Protein AF-A0A2U3PHX3-F1 (afdb_monomer)

Structure (mmCIF, N/CA/C/O backbone):
data_AF-A0A2U3PHX3-F1
#
_entry.id   AF-A0A2U3PHX3-F1
#
loop_
_atom_site.group_PDB
_atom_site.id
_atom_site.type_symbol
_atom_site.label_atom_id
_atom_site.label_alt_id
_atom_site.label_comp_id
_atom_site.label_asym_id
_atom_site.label_entity_id
_atom_site.label_seq_id
_atom_site.pdbx_PDB_ins_code
_atom_site.Cartn_x
_atom_site.Cartn_y
_atom_site.Cartn_z
_atom_site.occupancy
_atom_site.B_iso_or_equiv
_atom_site.auth_seq_id
_atom_site.auth_comp_id
_atom_site.auth_asym_id
_atom_site.auth_atom_id
_atom_site.pdbx_PDB_model_num
ATOM 1 N N . MET A 1 1 ? -54.307 -2.314 17.988 1.00 35.59 1 MET A N 1
ATOM 2 C CA . MET A 1 1 ? -54.636 -2.509 19.419 1.00 35.59 1 MET A CA 1
ATOM 3 C C . MET A 1 1 ? -53.668 -3.532 19.990 1.00 35.59 1 MET A C 1
ATOM 5 O O . MET A 1 1 ? -53.509 -4.590 19.401 1.00 35.59 1 MET A O 1
ATOM 9 N N . ALA A 1 2 ? -52.951 -3.164 21.051 1.00 54.06 2 ALA A N 1
ATOM 10 C CA . ALA A 1 2 ? -51.875 -3.951 21.649 1.00 54.06 2 ALA A CA 1
ATOM 11 C C . ALA A 1 2 ? -52.386 -5.202 22.380 1.00 54.06 2 ALA A C 1
ATOM 13 O O . ALA A 1 2 ? -53.490 -5.163 22.921 1.00 54.06 2 ALA A O 1
ATOM 14 N N . ARG A 1 3 ? -51.542 -6.246 22.449 1.00 42.59 3 ARG A N 1
ATOM 15 C CA . ARG A 1 3 ? -51.384 -7.259 23.525 1.00 42.59 3 ARG A CA 1
ATOM 16 C C . ARG A 1 3 ? -50.655 -8.467 22.920 1.00 42.59 3 ARG A C 1
ATOM 18 O O . ARG A 1 3 ? -51.036 -8.902 21.850 1.00 42.59 3 ARG A O 1
ATOM 25 N N . LYS A 1 4 ? -49.651 -9.104 23.509 1.00 33.75 4 LYS A N 1
ATOM 26 C CA . LYS A 1 4 ? -48.914 -9.021 24.779 1.00 33.75 4 LYS A CA 1
ATOM 27 C C . LYS A 1 4 ? -47.677 -9.894 24.528 1.00 33.75 4 LYS A C 1
ATOM 29 O O . LYS A 1 4 ? -47.834 -10.964 23.951 1.00 33.75 4 LYS A O 1
ATOM 34 N N . VAL A 1 5 ? -46.496 -9.488 24.983 1.00 51.53 5 VAL A N 1
ATOM 35 C CA . VAL A 1 5 ? -45.357 -10.409 25.109 1.00 51.53 5 VAL A CA 1
ATOM 36 C C . VAL A 1 5 ? -45.377 -10.956 26.533 1.00 51.53 5 VAL A C 1
ATOM 38 O O . VAL A 1 5 ? -45.221 -10.163 27.462 1.00 51.53 5 VAL A O 1
ATOM 41 N N . PRO A 1 6 ? -45.572 -12.265 26.756 1.00 44.25 6 PRO A N 1
ATOM 42 C CA . PRO A 1 6 ? -45.102 -12.904 27.965 1.00 44.25 6 PRO A CA 1
ATOM 43 C C . PRO A 1 6 ? -43.730 -13.519 27.684 1.00 44.25 6 PRO A C 1
ATOM 45 O O . PRO A 1 6 ? -43.584 -14.432 26.875 1.00 44.25 6 PRO A O 1
ATOM 48 N N . ALA A 1 7 ? -42.722 -12.990 28.371 1.00 50.56 7 ALA A N 1
ATOM 49 C CA . ALA A 1 7 ? -41.451 -13.661 28.555 1.00 50.56 7 ALA A CA 1
ATOM 50 C C . ALA A 1 7 ? -41.680 -14.914 29.415 1.00 50.56 7 ALA A C 1
ATOM 52 O O . ALA A 1 7 ? -42.113 -14.812 30.561 1.00 50.56 7 ALA A O 1
ATOM 53 N N . ALA A 1 8 ? -41.388 -16.086 28.863 1.00 47.25 8 ALA A N 1
ATOM 54 C CA . ALA A 1 8 ? -41.156 -17.306 29.622 1.00 47.25 8 ALA A CA 1
ATOM 55 C C . ALA A 1 8 ? -40.089 -18.103 28.875 1.00 47.25 8 ALA A C 1
ATOM 57 O O . ALA A 1 8 ? -40.276 -18.515 27.731 1.00 47.25 8 ALA A O 1
ATOM 58 N N . ALA A 1 9 ? -38.933 -18.219 29.519 1.00 51.28 9 ALA A N 1
ATOM 59 C CA . ALA A 1 9 ? -37.756 -18.892 29.020 1.00 51.28 9 ALA A CA 1
ATOM 60 C C . ALA A 1 9 ? -38.063 -20.357 28.687 1.00 51.28 9 ALA A C 1
ATOM 62 O O . ALA A 1 9 ? -38.471 -21.127 29.5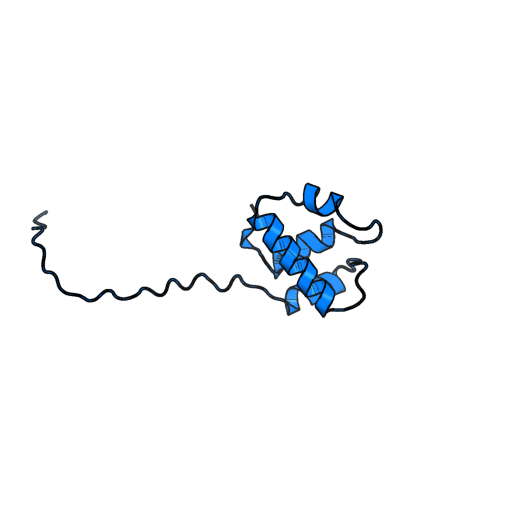53 1.00 51.28 9 ALA A O 1
ATOM 63 N N . VAL A 1 10 ? -37.799 -20.744 27.441 1.00 50.88 10 VAL A N 1
ATOM 64 C CA . VAL A 1 10 ? -37.603 -22.141 27.061 1.00 50.88 10 VAL A CA 1
ATOM 65 C C . VAL A 1 10 ? -36.164 -22.242 26.584 1.00 50.88 10 VAL A C 1
ATOM 67 O O . VAL A 1 10 ? -35.802 -21.698 25.542 1.00 50.88 10 VAL A O 1
ATOM 70 N N . LEU A 1 11 ? -35.332 -22.897 27.398 1.00 52.06 11 LEU A N 1
ATOM 71 C CA . LEU A 1 11 ? -34.028 -23.401 26.991 1.00 52.06 11 LEU A CA 1
ATOM 72 C C . LEU A 1 11 ? -34.242 -24.381 25.830 1.00 52.06 11 LEU A C 1
ATOM 74 O O . LEU A 1 11 ? -34.554 -25.549 26.035 1.00 52.06 11 LEU A O 1
ATOM 78 N N . GLY A 1 12 ? -34.105 -23.878 24.609 1.00 45.03 12 GLY A N 1
ATOM 79 C CA . GLY A 1 12 ? -34.087 -24.658 23.381 1.00 45.03 12 GLY A CA 1
ATOM 80 C C . GLY A 1 12 ? -32.861 -24.246 22.587 1.00 45.03 12 GLY A C 1
ATOM 81 O O . GLY A 1 12 ? -32.860 -23.206 21.937 1.00 45.03 12 GLY A O 1
ATOM 82 N N . ALA A 1 13 ? -31.796 -25.035 22.704 1.00 51.06 13 ALA A N 1
ATOM 83 C CA . ALA A 1 13 ? -30.546 -24.847 21.989 1.00 51.06 13 ALA A CA 1
ATOM 84 C C . ALA A 1 13 ? -30.766 -24.941 20.470 1.00 51.06 13 ALA A C 1
ATOM 86 O O . ALA A 1 13 ? -30.753 -26.018 19.885 1.00 51.06 13 ALA A O 1
ATOM 87 N N . ALA A 1 14 ? -30.927 -23.790 19.833 1.00 50.94 14 ALA A N 1
ATOM 88 C CA . ALA A 1 14 ? -30.559 -23.583 18.446 1.00 50.94 14 ALA A CA 1
ATOM 89 C C . ALA A 1 14 ? -29.777 -22.273 18.410 1.00 50.94 14 ALA A C 1
ATOM 91 O O . ALA A 1 14 ? -30.292 -21.219 18.043 1.00 50.94 14 ALA A O 1
ATOM 92 N N . VAL A 1 15 ? -28.520 -22.335 18.858 1.00 51.50 15 VAL A N 1
ATOM 93 C CA . VAL A 1 15 ? -27.541 -21.307 18.508 1.00 51.50 15 VAL A CA 1
ATOM 94 C C . VAL A 1 15 ? -27.311 -21.496 17.015 1.00 51.50 15 VAL A C 1
ATOM 96 O O . VAL A 1 15 ? -26.425 -22.233 16.591 1.00 51.50 15 VAL A O 1
ATOM 99 N N . GLY A 1 16 ? -28.195 -20.909 16.208 1.00 48.69 16 GLY A N 1
ATOM 100 C CA . GLY A 1 16 ? -27.897 -20.630 14.821 1.00 48.69 16 GLY A CA 1
ATOM 101 C C . GLY A 1 16 ? -26.664 -19.755 14.872 1.00 48.69 16 GLY A C 1
ATOM 102 O O . GLY A 1 16 ? -26.756 -18.578 15.212 1.00 48.69 16 GLY A O 1
ATOM 103 N N . VAL A 1 17 ? -25.502 -20.367 14.657 1.00 55.28 17 VAL A N 1
ATOM 104 C CA . VAL A 1 17 ? -24.263 -19.647 14.427 1.00 55.28 17 VAL A CA 1
ATOM 105 C C . VAL A 1 17 ? -24.549 -18.844 13.172 1.00 55.28 17 VAL A C 1
ATOM 107 O O . VAL A 1 17 ? -24.447 -19.347 12.055 1.00 55.28 17 VAL A O 1
ATOM 110 N N . ALA A 1 18 ? -24.999 -17.605 13.360 1.00 51.19 18 ALA A N 1
ATOM 111 C CA . ALA A 1 18 ? -24.820 -16.575 12.372 1.00 51.19 18 ALA A CA 1
ATOM 112 C C 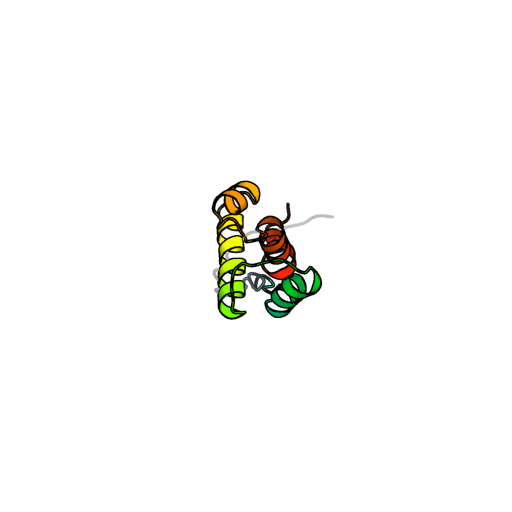. ALA A 1 18 ? -23.306 -16.507 12.220 1.00 51.19 18 ALA A C 1
ATOM 114 O O . ALA A 1 18 ? -22.611 -15.885 13.023 1.00 51.19 18 ALA A O 1
ATOM 115 N N . LEU A 1 19 ? -22.791 -17.277 11.262 1.00 47.78 19 LEU A N 1
ATOM 116 C CA . LEU A 1 19 ? -21.494 -17.047 10.674 1.00 47.78 19 LEU A CA 1
ATOM 117 C C . LEU A 1 19 ? -21.585 -15.601 10.223 1.00 47.78 19 LEU A C 1
ATOM 119 O O . LEU A 1 19 ? -22.183 -15.299 9.192 1.00 47.78 19 LEU A O 1
ATOM 123 N N . ALA A 1 20 ? -21.099 -14.703 11.075 1.00 46.66 20 ALA A N 1
ATOM 124 C CA . ALA A 1 20 ? -20.735 -13.377 10.672 1.00 46.66 20 ALA A CA 1
ATOM 125 C C . ALA A 1 20 ? -19.743 -13.619 9.543 1.00 46.66 20 ALA A C 1
ATOM 127 O O . ALA A 1 20 ? -18.573 -13.922 9.771 1.00 46.66 20 ALA A O 1
ATOM 128 N N . SER A 1 21 ? -20.239 -13.579 8.312 1.00 46.72 21 SER A N 1
ATOM 129 C CA . SER A 1 21 ? -19.431 -13.235 7.171 1.00 46.72 21 SER A CA 1
ATOM 130 C C . SER A 1 21 ? -18.933 -11.833 7.489 1.00 46.72 21 SER A C 1
ATOM 132 O O . SER A 1 21 ? -19.552 -10.844 7.101 1.00 46.72 21 SER A O 1
ATOM 134 N N . ALA A 1 22 ? -17.856 -11.745 8.278 1.00 50.25 22 ALA A N 1
ATOM 135 C CA . ALA A 1 22 ? -16.942 -10.633 8.160 1.00 50.25 22 ALA A CA 1
ATOM 136 C C . ALA A 1 22 ? -16.724 -10.542 6.651 1.00 50.25 22 ALA A C 1
ATOM 138 O O . ALA A 1 22 ? -16.337 -11.563 6.061 1.00 50.25 22 ALA A O 1
ATOM 139 N N . PRO A 1 23 ? -17.137 -9.441 5.997 1.00 47.47 23 PRO A N 1
ATOM 140 C CA . PRO A 1 23 ? -16.956 -9.340 4.565 1.00 47.47 23 PRO A CA 1
ATOM 141 C C . PRO A 1 23 ? -15.489 -9.667 4.346 1.00 47.47 23 PRO A C 1
ATOM 143 O O . PRO A 1 23 ? -14.637 -9.148 5.071 1.00 47.47 23 PRO A O 1
ATOM 146 N N . ALA A 1 24 ? -15.201 -10.615 3.454 1.00 51.44 24 ALA A N 1
ATOM 147 C CA . ALA A 1 24 ? -13.851 -10.740 2.950 1.00 51.44 24 ALA A CA 1
ATOM 148 C C . ALA A 1 24 ? -13.508 -9.324 2.492 1.00 51.44 24 ALA A C 1
ATOM 150 O O . ALA A 1 24 ? -14.106 -8.846 1.526 1.00 51.44 24 ALA A O 1
ATOM 151 N N . ALA A 1 25 ? -12.706 -8.611 3.292 1.00 57.03 25 ALA A N 1
ATOM 152 C CA . ALA A 1 25 ? -12.298 -7.255 2.990 1.00 57.03 25 ALA A CA 1
ATOM 153 C C . ALA A 1 25 ? -11.779 -7.345 1.565 1.00 57.03 25 ALA A C 1
ATOM 155 O O . ALA A 1 25 ? -10.974 -8.233 1.274 1.00 57.03 25 ALA A O 1
ATOM 156 N N . HIS A 1 26 ? -12.409 -6.588 0.675 1.00 60.94 26 HIS A N 1
ATOM 157 C CA . HIS A 1 26 ? -12.377 -6.802 -0.761 1.00 60.94 26 HIS A CA 1
ATOM 158 C C . HIS A 1 26 ? -10.967 -6.465 -1.253 1.00 60.94 26 HIS A C 1
ATOM 160 O O . HIS A 1 26 ? -10.724 -5.374 -1.739 1.00 60.94 26 HIS A O 1
ATOM 166 N N . ALA A 1 27 ? -10.011 -7.365 -1.026 1.00 79.00 27 ALA A N 1
ATOM 167 C CA . ALA A 1 27 ? -8.622 -7.176 -1.382 1.00 79.00 27 ALA A CA 1
ATOM 168 C C . ALA A 1 27 ? -8.487 -7.493 -2.868 1.00 79.00 27 ALA A C 1
ATOM 170 O O . ALA A 1 27 ? -8.114 -8.610 -3.245 1.00 79.00 27 ALA A O 1
ATOM 171 N N . ASP A 1 28 ? -8.846 -6.530 -3.719 1.00 91.94 28 ASP A N 1
ATOM 172 C CA . ASP A 1 28 ? -8.679 -6.661 -5.159 1.00 91.94 28 ASP A CA 1
ATOM 173 C C . ASP A 1 28 ? -7.206 -6.466 -5.521 1.00 91.94 28 ASP A C 1
ATOM 175 O O . ASP A 1 28 ? -6.739 -5.411 -5.941 1.00 91.94 28 ASP A O 1
ATOM 179 N N . VAL A 1 29 ? -6.444 -7.542 -5.355 1.00 93.94 29 VAL A N 1
ATOM 180 C CA . VAL A 1 29 ? -5.022 -7.596 -5.698 1.00 93.94 29 VAL A CA 1
ATOM 181 C C . VAL A 1 29 ? -4.779 -7.267 -7.174 1.00 93.94 29 VAL A C 1
ATOM 183 O O . VAL A 1 29 ? -3.758 -6.663 -7.514 1.00 93.94 29 VAL A O 1
ATOM 186 N N . LYS A 1 30 ? -5.695 -7.669 -8.064 1.00 94.81 30 LYS A N 1
ATOM 187 C CA . LYS A 1 30 ? -5.564 -7.382 -9.494 1.00 94.81 30 LYS A CA 1
ATOM 188 C C . LYS A 1 30 ? -5.832 -5.902 -9.755 1.00 94.81 30 LYS A C 1
ATOM 190 O O . LYS A 1 30 ? -5.043 -5.284 -10.468 1.00 94.81 30 LYS A O 1
ATOM 195 N N . GLY A 1 31 ? -6.897 -5.367 -9.164 1.00 94.62 31 GLY A N 1
ATOM 196 C CA . GLY A 1 31 ? -7.243 -3.949 -9.173 1.00 94.62 31 GLY A CA 1
ATOM 197 C C . GLY A 1 31 ? -6.086 -3.094 -8.674 1.00 94.62 31 GLY A C 1
ATOM 198 O O . GLY A 1 31 ? -5.610 -2.235 -9.406 1.00 94.62 31 GLY A O 1
ATOM 199 N N . TYR A 1 32 ? -5.501 -3.445 -7.528 1.00 96.38 32 TYR A N 1
ATOM 200 C CA . TYR A 1 32 ? -4.335 -2.777 -6.951 1.00 96.38 32 TYR A CA 1
ATOM 201 C C . TYR A 1 32 ? -3.133 -2.726 -7.902 1.00 96.38 32 TYR A C 1
ATOM 203 O O . TYR A 1 32 ? -2.605 -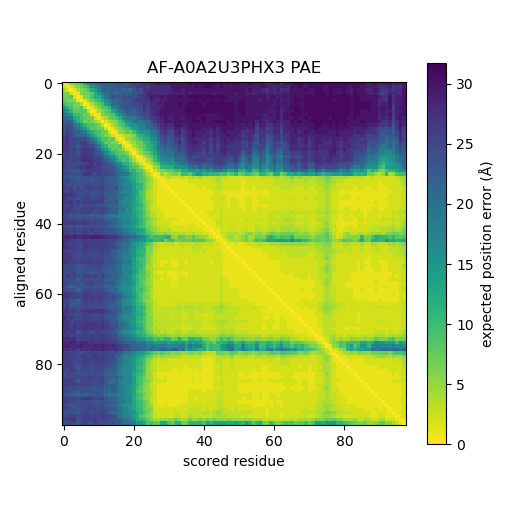1.652 -8.188 1.00 96.38 32 TYR A O 1
ATOM 211 N N . LEU A 1 33 ? -2.705 -3.872 -8.447 1.00 96.00 33 LEU A N 1
ATOM 212 C CA . LEU A 1 33 ? -1.580 -3.902 -9.388 1.00 96.00 33 LEU A CA 1
ATOM 213 C C . LEU A 1 33 ? -1.880 -3.120 -10.675 1.00 96.00 33 LEU A C 1
ATOM 215 O O . LEU A 1 33 ? -0.991 -2.461 -11.217 1.00 96.00 33 LEU A O 1
ATOM 219 N N . ASN A 1 34 ? -3.122 -3.181 -11.159 1.00 96.81 34 ASN A N 1
ATOM 220 C CA . ASN A 1 34 ? -3.556 -2.417 -12.321 1.00 96.81 34 ASN A CA 1
ATOM 221 C C . ASN A 1 34 ? -3.612 -0.911 -12.030 1.00 96.81 34 ASN A C 1
ATOM 223 O O . ASN A 1 34 ? -3.238 -0.116 -12.888 1.00 96.81 34 ASN A O 1
ATOM 227 N N . TYR A 1 35 ? -4.027 -0.509 -10.830 1.00 96.44 35 TYR A N 1
ATOM 228 C CA . TYR A 1 35 ? -4.043 0.879 -10.382 1.00 96.44 35 TYR A CA 1
ATOM 229 C C . TYR A 1 35 ? -2.622 1.440 -10.395 1.00 96.44 35 TYR A C 1
ATOM 231 O O . TYR A 1 35 ? -2.368 2.442 -11.061 1.00 96.44 35 TYR A O 1
ATOM 239 N N . LEU A 1 36 ? -1.677 0.740 -9.752 1.00 95.62 36 LEU A N 1
ATOM 240 C CA . LEU A 1 36 ? -0.264 1.126 -9.737 1.00 95.62 36 LEU A CA 1
ATOM 241 C C . LEU A 1 36 ? 0.290 1.318 -11.157 1.00 95.62 36 LEU A C 1
ATOM 243 O O . LEU A 1 36 ? 0.938 2.325 -11.442 1.00 95.62 36 LEU A O 1
ATOM 247 N N . ALA A 1 37 ? 0.004 0.373 -12.057 1.00 95.38 37 ALA A N 1
ATOM 248 C CA . ALA A 1 37 ? 0.477 0.419 -13.436 1.00 95.38 37 ALA A CA 1
ATOM 249 C C . ALA A 1 37 ? -0.171 1.549 -14.256 1.00 95.38 37 ALA A C 1
ATOM 251 O O . ALA A 1 37 ? 0.532 2.294 -14.938 1.00 95.38 37 ALA A O 1
ATOM 252 N N . SER A 1 38 ? -1.498 1.684 -14.190 1.00 96.62 38 SER A N 1
ATOM 253 C CA . SER A 1 38 ? -2.271 2.665 -14.969 1.00 96.62 38 SER A CA 1
ATOM 254 C C . SER A 1 38 ? -2.058 4.108 -14.515 1.00 96.62 38 SER A C 1
ATOM 256 O O . SER A 1 38 ? -2.154 5.015 -15.335 1.00 96.62 38 SER A O 1
ATOM 258 N N . HIS A 1 39 ? -1.731 4.318 -13.239 1.00 95.31 39 HIS A N 1
ATOM 259 C CA . HIS A 1 39 ? -1.446 5.638 -12.671 1.00 95.31 39 HIS A CA 1
ATOM 260 C C . HIS A 1 39 ? 0.054 5.962 -12.649 1.00 95.31 39 HIS A C 1
ATOM 262 O O . HIS A 1 39 ? 0.443 7.005 -12.132 1.00 95.31 39 HIS A O 1
ATOM 268 N N . HIS A 1 40 ? 0.900 5.090 -13.214 1.00 94.69 40 HIS A N 1
ATOM 269 C CA . HIS A 1 40 ? 2.357 5.250 -13.251 1.00 94.69 40 HIS A CA 1
ATOM 270 C C . HIS A 1 40 ? 2.992 5.470 -11.865 1.00 94.69 40 HIS A C 1
ATOM 272 O O . HIS A 1 40 ? 3.986 6.187 -11.736 1.00 94.69 40 HIS A O 1
ATOM 278 N N . ILE A 1 41 ? 2.432 4.832 -10.831 1.00 94.06 41 ILE A N 1
ATOM 279 C CA . ILE A 1 41 ? 2.906 4.961 -9.450 1.00 94.06 41 ILE A CA 1
ATOM 280 C C . ILE A 1 41 ? 4.257 4.264 -9.328 1.00 94.06 41 ILE A C 1
ATOM 282 O O . ILE A 1 41 ? 4.384 3.054 -9.546 1.00 94.06 41 ILE A O 1
ATOM 286 N N . ASN A 1 42 ? 5.281 5.029 -8.950 1.00 92.38 42 ASN A N 1
ATOM 287 C CA . ASN A 1 42 ? 6.593 4.463 -8.692 1.00 92.38 42 ASN A CA 1
ATOM 288 C C . ASN A 1 42 ? 6.594 3.760 -7.338 1.00 92.38 42 ASN A C 1
ATOM 290 O O . ASN A 1 42 ? 6.554 4.398 -6.295 1.00 92.38 42 ASN A O 1
ATOM 294 N N . THR A 1 43 ? 6.702 2.441 -7.335 1.00 89.50 43 THR A N 1
ATOM 295 C CA . THR A 1 43 ? 6.699 1.682 -6.083 1.00 89.50 43 THR A CA 1
ATOM 296 C C . THR A 1 43 ? 8.079 1.549 -5.453 1.00 89.50 43 THR A C 1
ATOM 298 O O . THR A 1 43 ? 8.176 1.130 -4.307 1.00 89.50 43 THR A O 1
ATOM 301 N N . ALA A 1 44 ? 9.155 1.849 -6.194 1.00 86.62 44 ALA A N 1
ATOM 302 C CA . ALA A 1 44 ? 10.532 1.462 -5.862 1.00 86.62 44 ALA A CA 1
ATOM 303 C C . ALA A 1 44 ? 10.725 -0.055 -5.605 1.00 86.62 44 ALA A C 1
ATOM 305 O O . ALA A 1 44 ? 11.789 -0.487 -5.157 1.00 86.62 44 ALA A O 1
ATOM 306 N N . LEU A 1 45 ? 9.709 -0.876 -5.902 1.00 79.75 45 LEU A N 1
ATOM 307 C CA . LEU A 1 45 ? 9.670 -2.312 -5.666 1.00 79.75 45 LEU A CA 1
ATOM 308 C C . LEU A 1 45 ? 9.563 -3.046 -7.001 1.00 79.75 45 LEU A C 1
ATOM 310 O O . LEU A 1 45 ? 8.643 -2.844 -7.792 1.00 79.75 45 LEU A O 1
ATOM 314 N N . ASN A 1 46 ? 10.476 -3.984 -7.222 1.00 77.88 46 ASN A N 1
ATOM 315 C CA . ASN A 1 46 ? 10.677 -4.558 -8.554 1.00 77.88 46 ASN A CA 1
ATOM 316 C C . ASN A 1 46 ? 9.801 -5.784 -8.851 1.00 77.88 46 ASN A C 1
ATOM 318 O O . ASN A 1 46 ? 9.953 -6.395 -9.907 1.00 77.88 46 ASN A O 1
ATOM 322 N N . THR A 1 47 ? 8.916 -6.200 -7.934 1.00 90.50 47 THR A N 1
ATOM 323 C CA . THR A 1 47 ? 8.088 -7.399 -8.144 1.00 90.50 47 THR A CA 1
ATOM 324 C C . THR A 1 47 ? 6.629 -7.190 -7.739 1.00 90.50 47 THR A C 1
ATOM 326 O O . THR A 1 47 ? 6.362 -6.532 -6.729 1.00 90.50 47 THR A O 1
ATOM 329 N N . PRO A 1 48 ? 5.666 -7.804 -8.455 1.00 92.25 48 PRO A N 1
ATOM 330 C CA . PRO A 1 48 ? 4.257 -7.772 -8.066 1.00 92.25 48 PRO A CA 1
ATOM 331 C C . PRO A 1 48 ? 4.022 -8.300 -6.649 1.00 92.25 48 PRO A C 1
ATOM 333 O O . PRO A 1 48 ? 3.264 -7.713 -5.889 1.00 92.25 48 PRO A O 1
ATOM 336 N N . LYS A 1 49 ? 4.716 -9.375 -6.255 1.00 92.44 49 LYS A N 1
ATOM 337 C CA . LYS A 1 49 ? 4.562 -9.978 -4.924 1.00 92.44 49 LYS A CA 1
ATOM 338 C C . LYS A 1 49 ? 4.952 -9.006 -3.807 1.00 92.44 49 LYS A C 1
ATOM 340 O O . LYS A 1 49 ? 4.226 -8.902 -2.822 1.00 92.44 49 LYS A O 1
ATOM 345 N N . THR A 1 50 ? 6.075 -8.301 -3.955 1.00 91.31 50 THR A N 1
ATOM 346 C CA . THR A 1 50 ? 6.514 -7.317 -2.954 1.00 91.31 50 THR A CA 1
ATOM 347 C C . THR A 1 50 ? 5.565 -6.125 -2.902 1.00 91.31 50 THR A C 1
ATOM 349 O O . THR A 1 50 ? 5.239 -5.672 -1.811 1.00 91.31 50 THR A O 1
ATOM 352 N N . ASN A 1 51 ? 5.063 -5.677 -4.057 1.00 92.75 51 ASN A N 1
ATOM 353 C CA . ASN A 1 51 ? 4.053 -4.622 -4.125 1.00 92.75 51 ASN A CA 1
ATOM 354 C C . ASN A 1 51 ? 2.775 -5.001 -3.377 1.00 92.75 51 ASN A C 1
ATOM 356 O O . ASN A 1 51 ? 2.307 -4.238 -2.541 1.00 92.75 51 ASN A O 1
ATOM 360 N N . ILE A 1 52 ? 2.254 -6.207 -3.607 1.00 94.44 52 ILE A N 1
ATOM 361 C CA . ILE A 1 52 ? 1.057 -6.700 -2.912 1.00 94.44 52 ILE A CA 1
ATOM 362 C C . ILE A 1 52 ? 1.288 -6.757 -1.403 1.00 94.44 52 ILE A C 1
ATOM 364 O O . ILE A 1 52 ? 0.461 -6.269 -0.638 1.00 94.44 52 ILE A O 1
ATOM 368 N N . TYR A 1 53 ? 2.409 -7.341 -0.970 1.00 93.06 53 TYR A N 1
ATOM 369 C CA . TYR A 1 53 ? 2.749 -7.416 0.451 1.00 93.06 53 TYR A CA 1
ATOM 370 C C . TYR A 1 53 ? 2.770 -6.026 1.093 1.00 93.06 53 TYR A C 1
ATOM 372 O O . TYR A 1 53 ? 2.207 -5.829 2.168 1.00 93.06 53 TYR A O 1
ATOM 380 N N . PHE A 1 54 ? 3.383 -5.056 0.416 1.00 91.94 54 PHE A N 1
ATOM 381 C CA . PHE A 1 54 ? 3.485 -3.699 0.924 1.00 91.94 54 PHE A CA 1
ATOM 382 C C . PHE A 1 54 ? 2.123 -2.990 0.967 1.00 91.94 54 PHE A C 1
ATOM 384 O O . PHE A 1 54 ? 1.782 -2.413 1.994 1.00 91.94 54 PHE A O 1
ATOM 391 N N . GLY A 1 55 ? 1.299 -3.107 -0.079 1.00 93.94 55 GLY A N 1
ATOM 392 C CA . GLY A 1 55 ? -0.068 -2.572 -0.080 1.00 93.94 55 GLY A CA 1
ATOM 393 C C . GLY A 1 55 ? -0.937 -3.153 1.042 1.00 93.94 55 GLY A C 1
ATOM 394 O O . GLY A 1 55 ? -1.638 -2.416 1.733 1.00 93.94 55 GLY A O 1
ATOM 395 N N . LEU A 1 56 ? -0.832 -4.459 1.308 1.00 95.00 56 LEU A N 1
ATOM 396 C CA . LEU A 1 56 ? -1.526 -5.088 2.439 1.00 95.00 56 LEU A CA 1
ATOM 397 C C . LEU A 1 56 ? -0.994 -4.596 3.790 1.00 95.00 56 LEU A C 1
ATOM 399 O O . LEU A 1 56 ? -1.778 -4.37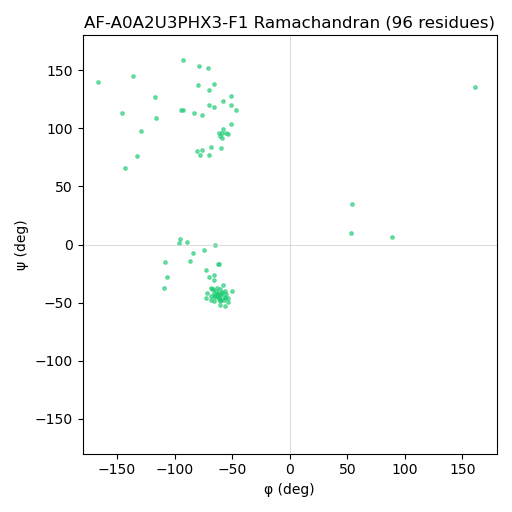0 4.710 1.00 95.00 56 LEU A O 1
ATOM 403 N N . ARG A 1 57 ? 0.321 -4.380 3.906 1.00 94.00 57 ARG A N 1
ATOM 404 C CA . ARG A 1 57 ? 0.927 -3.816 5.115 1.00 94.00 57 ARG A CA 1
ATOM 405 C C . ARG A 1 57 ? 0.451 -2.388 5.382 1.00 94.00 57 ARG A C 1
ATOM 407 O O . ARG A 1 57 ? 0.174 -2.060 6.531 1.00 94.00 57 ARG A O 1
ATOM 414 N N . VAL A 1 58 ? 0.309 -1.564 4.343 1.00 94.38 58 VAL A N 1
ATOM 415 C CA . VAL A 1 58 ? -0.296 -0.227 4.455 1.00 94.38 58 VAL A CA 1
ATOM 416 C C . VAL A 1 58 ? -1.701 -0.333 5.047 1.00 94.38 58 VAL A C 1
ATOM 418 O O . VAL A 1 58 ? -2.011 0.365 6.008 1.00 94.38 58 VAL A O 1
ATOM 421 N N . CYS A 1 59 ? -2.521 -1.264 4.557 1.00 95.44 59 CYS A N 1
ATOM 422 C CA . CYS A 1 59 ? -3.857 -1.486 5.103 1.00 95.44 59 CYS A CA 1
ATOM 423 C C . CYS A 1 59 ? -3.854 -1.888 6.587 1.00 95.44 59 CYS A C 1
ATOM 425 O O . CYS A 1 59 ? -4.716 -1.444 7.342 1.00 95.44 59 CYS A O 1
ATOM 427 N N . GLU A 1 60 ? -2.902 -2.712 7.035 1.00 95.25 60 GLU A N 1
ATOM 428 C CA . GLU A 1 60 ? -2.763 -3.044 8.461 1.00 95.25 60 GLU A CA 1
ATOM 429 C C . GLU A 1 60 ? -2.442 -1.813 9.315 1.00 95.25 60 GLU A C 1
ATOM 431 O O . GLU A 1 60 ? -3.020 -1.655 10.388 1.00 95.25 60 GLU A O 1
ATOM 436 N N . LEU A 1 61 ? -1.550 -0.940 8.839 1.00 95.25 61 LEU A N 1
ATOM 437 C CA . LEU A 1 61 ? -1.178 0.295 9.536 1.00 95.25 61 LEU A CA 1
ATOM 438 C C . LEU A 1 61 ? -2.363 1.260 9.630 1.00 95.25 61 LEU A C 1
ATOM 440 O O . LEU A 1 61 ? -2.659 1.762 10.713 1.00 95.25 61 LEU A O 1
ATOM 444 N N . LEU A 1 62 ? -3.091 1.445 8.527 1.00 95.50 62 LEU A N 1
ATOM 445 C CA . LEU A 1 62 ? -4.282 2.294 8.484 1.00 95.50 62 LEU A CA 1
ATOM 446 C C . LEU A 1 62 ? -5.362 1.799 9.456 1.00 95.50 62 LEU A C 1
ATOM 448 O O . LEU A 1 62 ? -5.873 2.575 10.260 1.00 95.50 62 LEU A O 1
ATOM 452 N N . ARG A 1 63 ? -5.656 0.490 9.467 1.00 94.69 63 ARG A N 1
ATOM 453 C CA . ARG A 1 63 ? -6.588 -0.099 10.450 1.00 94.69 63 ARG A CA 1
ATOM 454 C C . ARG A 1 63 ? -6.061 -0.030 11.885 1.00 94.69 63 ARG A C 1
ATOM 456 O O . ARG A 1 63 ? -6.849 -0.012 12.825 1.00 94.69 63 ARG A O 1
ATOM 463 N N . GLY A 1 64 ? -4.741 0.005 12.053 1.00 95.06 64 GLY A N 1
ATOM 464 C CA . GLY A 1 64 ? -4.067 0.237 13.329 1.00 95.06 64 GLY A CA 1
ATOM 465 C C . GLY A 1 64 ? -4.118 1.691 13.811 1.00 95.06 64 GLY A C 1
ATOM 466 O O . GLY A 1 64 ? -3.668 1.966 14.921 1.00 95.06 64 GLY A O 1
ATOM 467 N N . GLY A 1 65 ? -4.669 2.610 13.011 1.00 94.56 65 GLY A N 1
ATOM 468 C CA . GLY A 1 65 ? -4.800 4.029 13.342 1.00 94.56 65 GLY A CA 1
ATOM 469 C C . GLY A 1 65 ? -3.602 4.890 12.936 1.00 94.56 65 GLY A C 1
ATOM 470 O O . GLY A 1 65 ? -3.571 6.071 13.278 1.00 94.56 65 GLY A O 1
ATOM 471 N N . THR A 1 66 ? -2.621 4.338 12.217 1.00 95.38 66 THR A N 1
ATOM 472 C CA . THR A 1 66 ? -1.553 5.136 11.604 1.00 95.38 66 THR A CA 1
ATOM 473 C C . THR A 1 66 ? -2.137 5.959 10.461 1.00 95.38 66 THR A C 1
ATOM 475 O O . THR A 1 66 ? -2.864 5.424 9.625 1.00 95.38 66 THR A O 1
ATOM 478 N N . THR A 1 67 ? -1.825 7.253 10.398 1.00 94.44 67 THR A N 1
ATOM 479 C 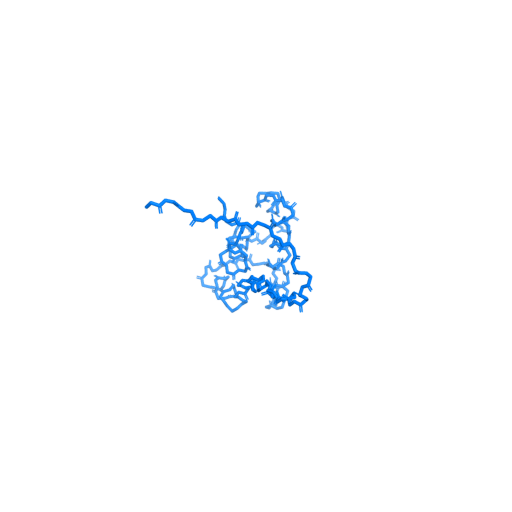CA . THR A 1 67 ? -2.363 8.113 9.335 1.00 94.44 67 THR A CA 1
ATOM 480 C C . THR A 1 67 ? -1.597 7.924 8.019 1.00 94.44 67 THR A C 1
ATOM 482 O O . THR A 1 67 ? -0.411 7.574 8.047 1.00 94.44 67 THR A O 1
ATOM 485 N N . PRO A 1 68 ? -2.219 8.184 6.853 1.00 93.69 68 PRO A N 1
ATOM 486 C CA . PRO A 1 68 ? -1.528 8.170 5.561 1.00 93.69 68 PRO A CA 1
ATOM 487 C C . PRO A 1 68 ? -0.234 8.997 5.551 1.00 93.69 68 PRO A C 1
ATOM 489 O O . PRO A 1 68 ? 0.778 8.563 5.004 1.00 93.69 68 PRO A O 1
ATOM 492 N N . GLU A 1 69 ? -0.235 10.161 6.204 1.00 92.88 69 GLU A N 1
ATOM 493 C CA . GLU A 1 69 ? 0.925 11.053 6.280 1.00 92.88 69 GLU A CA 1
ATOM 494 C C . GLU A 1 69 ? 2.074 10.414 7.060 1.00 92.88 69 GLU A C 1
ATOM 496 O O . GLU A 1 69 ? 3.225 10.502 6.635 1.00 92.88 69 GLU A O 1
ATOM 501 N N . GLN A 1 70 ? 1.771 9.737 8.17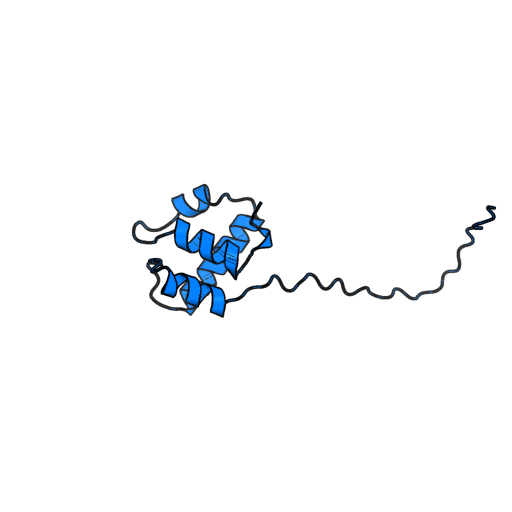1 1.00 93.56 70 GLN A N 1
ATOM 502 C CA . GLN A 1 70 ? 2.769 9.017 8.963 1.00 93.56 70 GLN A CA 1
ATOM 503 C C . GLN A 1 70 ? 3.378 7.860 8.161 1.00 93.56 70 GLN A C 1
ATOM 505 O O . GLN A 1 70 ? 4.596 7.716 8.127 1.00 93.56 70 GLN A O 1
ATOM 510 N N . ILE A 1 71 ? 2.551 7.090 7.443 1.00 92.12 71 ILE A N 1
ATOM 511 C CA . ILE A 1 71 ? 3.023 5.994 6.579 1.00 92.12 71 ILE A CA 1
ATOM 512 C C . ILE A 1 71 ? 3.921 6.537 5.458 1.00 92.12 71 ILE A C 1
ATOM 514 O O . ILE A 1 71 ? 4.962 5.954 5.152 1.00 92.12 71 ILE A O 1
ATOM 518 N N . ALA A 1 72 ? 3.549 7.666 4.849 1.00 90.62 72 ALA A N 1
ATOM 519 C CA . ALA A 1 72 ? 4.328 8.278 3.777 1.00 90.62 72 ALA A CA 1
ATOM 520 C C . ALA A 1 72 ? 5.701 8.790 4.249 1.00 90.62 72 ALA A C 1
ATOM 522 O O . ALA A 1 72 ? 6.653 8.773 3.469 1.00 90.62 72 ALA A O 1
ATOM 523 N N . GLN A 1 73 ? 5.821 9.211 5.512 1.00 87.62 73 GLN A N 1
ATOM 524 C CA . GLN A 1 73 ? 7.078 9.686 6.101 1.00 87.62 73 GLN A CA 1
ATOM 525 C C . GLN A 1 73 ? 8.095 8.570 6.384 1.00 87.62 73 GLN A C 1
ATOM 527 O O . GLN A 1 73 ? 9.289 8.852 6.467 1.00 87.62 73 GLN A O 1
ATOM 532 N N . GLU 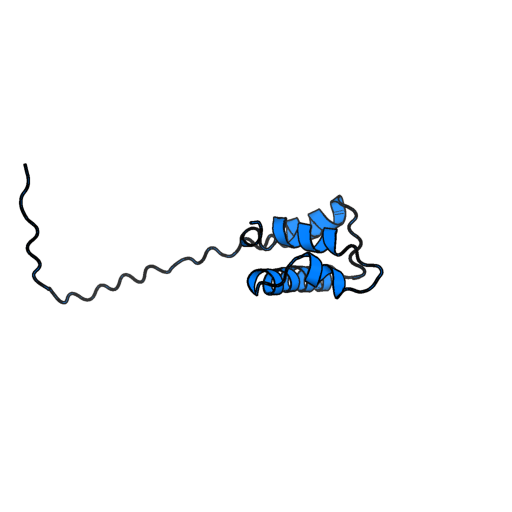A 1 74 ? 7.656 7.316 6.515 1.00 77.19 74 GLU A N 1
ATOM 533 C CA . GLU A 1 74 ? 8.533 6.177 6.833 1.00 77.19 74 GLU A CA 1
ATOM 534 C C . GLU A 1 74 ? 9.233 5.564 5.607 1.00 77.19 74 GLU A C 1
ATOM 536 O O . GLU A 1 74 ? 10.087 4.684 5.745 1.00 77.19 74 GLU A O 1
ATOM 541 N N . ALA A 1 75 ? 8.886 5.995 4.396 1.00 68.44 75 ALA A N 1
ATOM 542 C CA . ALA A 1 75 ? 9.306 5.302 3.188 1.00 68.44 75 ALA A CA 1
ATOM 543 C C . ALA A 1 75 ? 10.599 5.813 2.546 1.00 68.44 75 ALA A C 1
ATOM 545 O O . ALA A 1 75 ? 11.038 6.951 2.702 1.00 68.44 75 ALA A O 1
ATOM 546 N N . VAL A 1 76 ? 11.185 4.926 1.742 1.00 61.38 76 VAL A N 1
ATOM 547 C CA . VAL A 1 76 ? 12.407 5.152 0.965 1.00 61.38 76 VAL A CA 1
ATOM 548 C C . VAL A 1 76 ? 12.179 6.220 -0.114 1.00 61.38 76 VAL A C 1
ATOM 550 O O . VAL A 1 76 ? 11.166 6.194 -0.809 1.00 61.38 76 VAL A O 1
ATOM 553 N N . SER A 1 77 ? 13.150 7.124 -0.298 1.00 68.62 77 SER A N 1
ATOM 554 C CA . SER A 1 77 ? 12.971 8.431 -0.965 1.00 68.62 77 SER A CA 1
ATOM 555 C C . SER A 1 77 ? 12.599 8.423 -2.457 1.00 68.62 77 SER A C 1
ATOM 557 O O . SER A 1 77 ? 12.505 9.494 -3.054 1.00 68.62 77 SER A O 1
ATOM 559 N N . THR A 1 78 ? 12.463 7.261 -3.094 1.00 82.50 78 THR A N 1
ATOM 560 C CA . THR A 1 78 ? 12.112 7.150 -4.517 1.00 82.50 78 THR A CA 1
ATOM 561 C C . THR A 1 78 ? 10.696 6.636 -4.751 1.00 82.50 78 THR A C 1
ATOM 563 O O . THR A 1 78 ? 10.204 6.782 -5.868 1.00 82.50 78 THR A O 1
ATOM 566 N N . ALA A 1 79 ? 10.036 6.057 -3.743 1.00 89.12 79 ALA A N 1
ATOM 567 C CA . ALA A 1 79 ? 8.676 5.544 -3.877 1.00 89.12 79 ALA A CA 1
ATOM 568 C C . ALA A 1 79 ? 7.639 6.677 -3.795 1.00 89.12 79 ALA A C 1
ATOM 570 O O . ALA A 1 79 ? 7.712 7.548 -2.929 1.00 89.12 79 ALA A O 1
ATOM 571 N N . ASP A 1 80 ? 6.636 6.625 -4.665 1.00 92.31 80 ASP A N 1
ATOM 572 C CA . ASP A 1 80 ? 5.426 7.438 -4.590 1.00 92.31 80 ASP A CA 1
ATOM 573 C C . ASP A 1 80 ? 4.477 6.851 -3.538 1.00 92.31 80 ASP A C 1
ATOM 575 O O . ASP A 1 80 ? 3.505 6.152 -3.832 1.00 92.31 80 ASP A O 1
ATOM 579 N N . MET A 1 81 ? 4.802 7.102 -2.272 1.00 92.38 81 MET A N 1
ATOM 580 C CA . MET A 1 81 ? 3.998 6.617 -1.156 1.00 92.38 81 MET A CA 1
ATOM 581 C C . MET A 1 81 ? 2.560 7.116 -1.146 1.00 92.38 81 MET A C 1
ATOM 583 O O . MET A 1 81 ? 1.688 6.284 -0.901 1.00 92.38 81 MET A O 1
ATOM 587 N N . PRO A 1 82 ? 2.266 8.405 -1.405 1.00 93.56 82 PRO A N 1
ATOM 588 C CA . PRO A 1 82 ? 0.882 8.854 -1.499 1.00 93.56 82 PRO A CA 1
ATOM 589 C C . PRO A 1 82 ? 0.089 8.053 -2.538 1.00 93.56 82 PRO A C 1
ATOM 591 O O . PRO A 1 82 ? -1.020 7.608 -2.242 1.00 93.56 82 PRO A O 1
ATOM 594 N N . GLY A 1 83 ? 0.682 7.785 -3.708 1.00 94.56 83 GLY A N 1
ATOM 595 C CA . GLY A 1 83 ? 0.075 6.936 -4.732 1.00 94.56 83 GLY A CA 1
ATOM 596 C C . GLY A 1 83 ? -0.158 5.500 -4.255 1.00 94.56 83 GLY A C 1
ATOM 597 O O . GLY A 1 83 ? -1.255 4.965 -4.417 1.00 94.56 83 GLY A O 1
ATOM 598 N N . ILE A 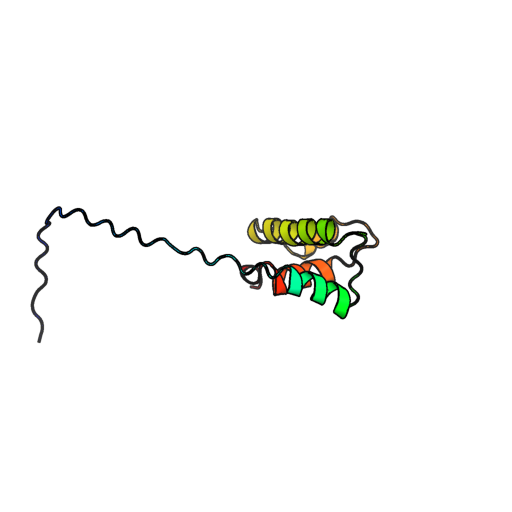1 84 ? 0.841 4.877 -3.620 1.00 95.00 84 ILE A N 1
ATOM 599 C CA . ILE A 1 84 ? 0.740 3.506 -3.086 1.00 95.00 84 ILE A CA 1
ATOM 600 C C . ILE A 1 84 ? -0.345 3.402 -2.011 1.00 95.00 84 ILE A C 1
ATOM 602 O O . ILE A 1 84 ? -1.110 2.434 -2.012 1.00 95.00 84 ILE A O 1
ATOM 606 N N . ILE A 1 85 ? -0.408 4.378 -1.100 1.00 95.69 85 ILE A N 1
ATOM 607 C CA . ILE A 1 85 ? -1.394 4.418 -0.020 1.00 95.69 85 ILE A CA 1
ATOM 608 C C . ILE A 1 85 ? -2.792 4.588 -0.605 1.00 95.69 85 ILE A C 1
ATOM 610 O O . ILE A 1 85 ? -3.665 3.785 -0.291 1.00 95.69 85 ILE A O 1
ATOM 614 N N . GLY A 1 86 ? -2.982 5.539 -1.524 1.00 95.81 86 GLY A N 1
ATOM 615 C CA . GLY A 1 86 ? -4.259 5.725 -2.211 1.00 95.81 86 GLY A CA 1
ATOM 616 C C . GLY A 1 86 ? -4.709 4.458 -2.943 1.00 95.81 86 GLY A C 1
ATOM 617 O O . GLY A 1 86 ? -5.829 3.998 -2.744 1.00 95.81 86 GLY A O 1
ATOM 618 N N . ALA A 1 87 ? -3.820 3.825 -3.713 1.00 96.38 87 ALA A N 1
ATOM 619 C CA . ALA A 1 87 ? -4.125 2.570 -4.399 1.00 96.38 87 ALA A CA 1
ATOM 620 C C . ALA A 1 87 ? -4.522 1.453 -3.416 1.00 96.38 87 ALA A C 1
ATOM 622 O O . ALA A 1 87 ? -5.468 0.710 -3.670 1.00 96.38 87 ALA A O 1
ATOM 623 N N . ALA A 1 88 ? -3.826 1.334 -2.280 1.00 95.94 88 ALA A N 1
ATOM 624 C CA . ALA A 1 88 ? -4.160 0.352 -1.253 1.00 95.94 88 ALA A CA 1
ATOM 625 C C . ALA A 1 88 ? -5.528 0.643 -0.615 1.00 95.94 88 ALA A C 1
ATOM 627 O O . ALA A 1 88 ? -6.336 -0.269 -0.474 1.00 95.94 88 ALA A O 1
ATOM 628 N N . GLN A 1 89 ? -5.824 1.901 -0.290 1.00 95.50 89 GLN A N 1
ATOM 629 C CA . GLN A 1 89 ? -7.123 2.296 0.253 1.00 95.50 89 GLN A CA 1
ATOM 630 C C . GLN A 1 89 ? -8.258 2.030 -0.740 1.00 95.50 89 GLN A C 1
ATOM 632 O O . GLN A 1 89 ? -9.278 1.483 -0.353 1.00 95.50 89 GLN A O 1
ATOM 637 N N . HIS A 1 90 ? -8.083 2.345 -2.023 1.00 95.38 90 HIS A N 1
ATOM 638 C CA . HIS A 1 90 ? -9.129 2.144 -3.027 1.00 95.38 90 HIS A CA 1
ATOM 639 C C . HIS A 1 90 ? -9.370 0.668 -3.374 1.00 95.38 90 HIS A C 1
ATOM 641 O O . HIS A 1 90 ? -10.521 0.255 -3.498 1.00 95.38 90 HIS A O 1
ATOM 647 N N . GLU A 1 91 ? -8.303 -0.121 -3.516 1.00 96.06 91 GLU A N 1
ATOM 648 C CA . GLU A 1 91 ? -8.387 -1.469 -4.097 1.00 96.06 91 GLU A CA 1
ATOM 649 C C . GLU A 1 91 ? -8.249 -2.595 -3.061 1.00 96.06 91 GLU A C 1
ATOM 651 O O . GLU A 1 91 ? -8.759 -3.692 -3.275 1.00 96.06 91 GLU A O 1
ATOM 656 N N . LEU A 1 92 ? -7.548 -2.365 -1.942 1.00 95.25 92 LEU A N 1
ATOM 657 C CA . LEU A 1 92 ? -7.249 -3.4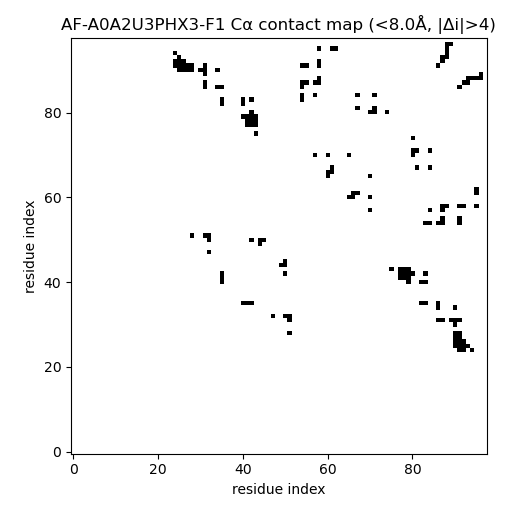03 -0.943 1.00 95.25 92 LEU A CA 1
ATOM 658 C C . LEU A 1 92 ? -8.015 -3.238 0.378 1.00 95.25 92 LEU A C 1
ATOM 660 O O . LEU A 1 92 ? -8.392 -4.238 0.992 1.00 95.25 92 LEU A O 1
ATOM 664 N N . CYS A 1 93 ? -8.206 -2.002 0.842 1.00 95.00 93 CYS A N 1
ATOM 665 C CA . CYS A 1 93 ? -8.848 -1.684 2.120 1.00 95.00 93 CYS A CA 1
ATOM 666 C C . CYS A 1 93 ? -9.730 -0.423 2.055 1.00 95.00 93 CYS A C 1
ATOM 668 O O . CYS A 1 93 ? -9.453 0.566 2.746 1.00 95.00 93 CYS A O 1
ATOM 670 N N . PRO A 1 94 ? -10.831 -0.457 1.278 1.00 93.31 94 PRO A N 1
ATOM 671 C CA . PRO A 1 94 ? -11.766 0.669 1.160 1.00 93.31 94 PRO A CA 1
ATOM 672 C C . PRO A 1 94 ? -12.447 1.037 2.479 1.00 93.31 94 PRO A C 1
ATOM 674 O O . PRO A 1 94 ? -12.949 2.146 2.624 1.00 93.31 94 PRO A O 1
ATOM 677 N N . ASP A 1 95 ? -12.415 0.142 3.468 1.00 92.56 95 ASP A N 1
ATOM 678 C CA . ASP A 1 95 ? -12.849 0.393 4.840 1.00 92.56 95 ASP A CA 1
ATOM 679 C C . ASP A 1 95 ? -12.048 1.489 5.557 1.00 92.56 95 ASP A C 1
ATOM 681 O O . ASP A 1 95 ? -12.520 1.999 6.565 1.00 92.56 95 ASP A O 1
ATOM 685 N N . THR A 1 96 ? -10.871 1.859 5.049 1.00 92.06 96 THR A N 1
ATOM 686 C CA . THR A 1 96 ? -9.986 2.875 5.648 1.00 92.06 96 THR A CA 1
ATOM 687 C C . THR A 1 96 ? -10.149 4.274 5.042 1.00 92.06 96 THR A C 1
ATOM 689 O O . THR A 1 96 ? -9.431 5.197 5.429 1.00 92.06 96 THR A O 1
ATOM 692 N N . LEU A 1 97 ? -11.066 4.442 4.082 1.00 86.88 97 LEU A N 1
ATOM 693 C CA . LEU A 1 97 ? -11.479 5.749 3.571 1.00 86.88 97 LEU A CA 1
ATOM 694 C C . LEU A 1 97 ? -12.553 6.314 4.514 1.00 86.88 97 LEU A C 1
ATOM 696 O O . LEU A 1 97 ? -13.648 5.756 4.622 1.00 86.88 97 LEU A O 1
ATOM 700 N N . HIS A 1 98 ? -12.228 7.399 5.216 1.00 77.62 98 HIS A N 1
ATOM 701 C CA . HIS A 1 98 ? -13.101 8.072 6.183 1.00 77.62 98 HIS A CA 1
ATOM 702 C C . HIS A 1 98 ? -13.221 9.562 5.876 1.00 77.62 98 HIS A C 1
ATOM 704 O O . HIS A 1 98 ? -12.209 10.150 5.432 1.00 77.62 98 HIS A O 1
#

Sequence (98 aa):
MARKVPAAAVLGAAVGVALASAPAAHADVKGYLNYLASHHINTALNTPKTNIYFGLRVCELLRGGTTPEQIAQEAVSTADMPGIIGAAQHELCPDTLH

Radius of gyration: 21.69 Å; Cα contacts (8 Å, |Δi|>4): 90; chains: 1; bounding box: 68×36×45 Å

pLDDT: mean 80.14, std 19.84, range [33.75, 96.81]

InterPro domains:
  IPR007969 Domain of unknown function DUF732 [PF05305] (30-95)

Secondary structure (DSSP, 8-state):
----------------------------HHHHHHHHHHTT---S--SHHHHHHHHHHHHHHHHTT--HHHHHHTS-TTS-HHHHHHHHHHHT-GGG--

Solvent-accessible surface area (backbone atoms only — not comparable to full-atom values): 6140 Å² total; per-residue (Å²): 136,91,85,82,88,80,91,72,92,71,96,69,95,70,82,73,75,75,75,74,73,67,69,76,69,64,58,35,63,65,54,30,55,48,44,36,60,76,68,66,44,42,69,81,57,96,43,72,69,60,46,51,54,49,34,53,49,51,44,53,41,43,77,69,68,48,50,72,69,61,59,46,70,74,54,65,95,73,37,38,41,68,52,49,50,50,35,21,32,71,25,39,31,54,87,71,67,128

Mean predicted aligned error: 11.87 Å

Foldseek 3Di:
DDDDDDDDDDPDDDPPPPPPCPPPQQAQLVQLVVLCVVVVFAAVDDDSVVLSVVLVVLLVCLVVVNDLVNQVVPDDPRGPSVSSSVSSCVRGHVVSPD

Organism: NCBI:txid1841861